Protein AF-A0A553K0U2-F1 (afdb_monomer_lite)

Structure (mmCIF, N/CA/C/O backbone):
data_AF-A0A553K0U2-F1
#
_entry.id   AF-A0A553K0U2-F1
#
loop_
_atom_site.group_PDB
_atom_site.id
_atom_site.type_symbol
_atom_site.label_atom_id
_atom_site.label_alt_id
_atom_site.label_comp_id
_atom_site.label_asym_id
_atom_site.label_entity_id
_atom_site.label_seq_id
_atom_site.pdbx_PDB_ins_code
_atom_site.Cartn_x
_atom_site.Cartn_y
_atom_site.Cartn_z
_atom_site.occupancy
_atom_site.B_iso_or_equiv
_atom_site.auth_seq_id
_atom_site.auth_comp_id
_atom_site.auth_asym_id
_atom_site.auth_atom_id
_atom_site.pdbx_PDB_model_num
ATOM 1 N N . MET A 1 1 ? 22.511 0.329 34.932 1.00 38.31 1 MET A N 1
ATOM 2 C CA . MET A 1 1 ? 21.228 0.863 34.434 1.00 38.31 1 MET A CA 1
ATOM 3 C C . MET A 1 1 ? 21.021 0.258 33.056 1.00 38.31 1 MET A C 1
ATOM 5 O O . MET A 1 1 ? 21.408 0.868 32.071 1.00 38.31 1 MET A O 1
ATOM 9 N N . ASP A 1 2 ? 20.537 -0.983 33.004 1.00 42.53 2 ASP A N 1
ATOM 10 C CA . ASP A 1 2 ? 20.109 -1.616 31.750 1.00 42.53 2 ASP A CA 1
ATOM 11 C C . ASP A 1 2 ? 18.735 -1.055 31.363 1.00 42.53 2 ASP A C 1
ATOM 13 O O . ASP A 1 2 ? 17.880 -0.925 32.249 1.00 42.53 2 ASP A O 1
ATOM 17 N N . PRO A 1 3 ? 18.478 -0.711 30.089 1.00 51.59 3 PRO A N 1
ATOM 18 C CA . PRO A 1 3 ? 17.140 -0.345 29.672 1.00 51.59 3 PRO A CA 1
ATOM 19 C C . PRO A 1 3 ? 16.285 -1.614 29.665 1.00 51.59 3 PRO A C 1
ATOM 21 O O . PRO A 1 3 ? 16.525 -2.553 28.911 1.00 51.59 3 PRO A O 1
ATOM 24 N N . SER A 1 4 ? 15.289 -1.633 30.548 1.00 48.44 4 SER A N 1
ATOM 25 C CA . SER A 1 4 ? 14.251 -2.656 30.607 1.00 48.44 4 SER A CA 1
ATOM 26 C C . SER A 1 4 ? 13.581 -2.783 29.234 1.00 48.44 4 SER A C 1
ATOM 28 O O . SER A 1 4 ? 12.882 -1.875 28.781 1.00 48.44 4 SER A O 1
ATOM 30 N N . SER A 1 5 ? 13.827 -3.900 28.549 1.00 47.72 5 SER A N 1
ATOM 31 C CA . SER A 1 5 ? 13.101 -4.281 27.346 1.00 47.72 5 SER A CA 1
ATOM 32 C C . SER A 1 5 ? 11.691 -4.708 27.753 1.00 47.72 5 SER A C 1
ATOM 34 O O . SER A 1 5 ? 11.472 -5.788 28.298 1.00 47.72 5 SER A O 1
ATOM 36 N N . SER A 1 6 ? 10.715 -3.830 27.518 1.00 56.56 6 SER A N 1
ATOM 37 C CA . SER A 1 6 ? 9.302 -4.196 27.619 1.00 56.56 6 SER A CA 1
ATOM 38 C C . SER A 1 6 ? 9.018 -5.335 26.627 1.00 56.56 6 SER A C 1
ATOM 40 O O . SER A 1 6 ? 9.394 -5.204 25.456 1.00 56.56 6 SER A O 1
ATOM 42 N N . PRO A 1 7 ? 8.401 -6.456 27.042 1.00 40.53 7 PRO A N 1
ATOM 43 C CA . PRO A 1 7 ? 8.108 -7.550 26.128 1.00 40.53 7 PRO A CA 1
ATOM 44 C C . PRO A 1 7 ? 7.135 -7.068 25.048 1.00 40.53 7 PRO A C 1
ATOM 46 O O . PRO A 1 7 ? 6.068 -6.528 25.346 1.00 40.53 7 PRO A O 1
ATOM 49 N N . ALA A 1 8 ? 7.518 -7.253 23.782 1.00 49.03 8 ALA A N 1
ATOM 50 C CA . ALA A 1 8 ? 6.635 -6.973 22.660 1.00 49.03 8 ALA A CA 1
ATOM 51 C C . ALA A 1 8 ? 5.374 -7.852 22.784 1.00 49.03 8 ALA A C 1
ATOM 53 O O . ALA A 1 8 ? 5.496 -9.046 23.075 1.00 49.03 8 ALA A O 1
ATOM 54 N N . PRO A 1 9 ? 4.167 -7.293 22.597 1.00 42.03 9 PRO A N 1
ATOM 55 C CA . PRO A 1 9 ? 2.935 -8.064 22.692 1.00 42.03 9 PRO A CA 1
ATOM 56 C C . PRO A 1 9 ? 2.954 -9.232 21.698 1.00 42.03 9 PRO A C 1
ATOM 58 O O . PRO A 1 9 ? 3.305 -9.065 20.530 1.00 42.03 9 PRO A O 1
ATOM 61 N N . THR A 1 10 ? 2.573 -10.424 22.161 1.00 41.22 10 THR A N 1
ATOM 62 C CA . THR A 1 10 ? 2.444 -11.607 21.306 1.00 41.22 10 THR A CA 1
ATOM 63 C C . THR A 1 10 ? 1.294 -11.393 20.329 1.00 41.22 10 THR A C 1
ATOM 65 O O . THR A 1 10 ? 0.134 -11.284 20.728 1.00 41.22 10 THR A O 1
ATOM 68 N N . LEU A 1 11 ? 1.622 -11.303 19.043 1.00 50.03 11 LEU A N 1
ATOM 69 C CA . LEU A 1 11 ? 0.630 -11.181 17.984 1.00 50.03 11 LEU A CA 1
ATOM 70 C C . LEU A 1 11 ? -0.130 -12.516 17.852 1.00 50.03 11 LEU A C 1
ATOM 72 O O . LEU A 1 11 ? 0.501 -13.573 17.937 1.00 50.03 11 LEU A O 1
ATOM 76 N N . PRO A 1 12 ? -1.468 -12.509 17.675 1.00 47.97 12 PRO A N 1
ATOM 77 C CA . PRO A 1 12 ? -2.212 -13.729 17.351 1.00 47.97 12 PRO A CA 1
ATOM 78 C C . PRO A 1 12 ? -1.646 -14.365 16.067 1.00 47.97 12 PRO A C 1
ATOM 80 O O . PRO A 1 12 ? -0.966 -13.655 15.325 1.00 47.97 12 PRO A O 1
ATOM 83 N N . PRO A 1 13 ? -1.929 -15.652 15.761 1.00 54.09 13 PRO A N 1
ATOM 84 C CA . PRO A 1 13 ? -1.572 -16.248 14.474 1.00 54.09 13 PRO A CA 1
ATOM 85 C C . PRO A 1 13 ? -2.080 -15.349 13.346 1.00 54.09 13 PRO A C 1
ATOM 87 O O . PRO A 1 13 ? -3.282 -15.259 13.088 1.00 54.09 13 PRO A O 1
ATOM 90 N N . GLY A 1 14 ? -1.157 -14.593 12.767 1.00 70.19 14 GLY A N 1
ATOM 91 C CA . GLY A 1 14 ? -1.439 -13.591 11.765 1.00 70.19 14 GLY A CA 1
ATOM 92 C C . GLY A 1 14 ? -1.294 -14.189 10.381 1.00 70.19 14 GLY A C 1
ATOM 93 O O . GLY A 1 14 ? -0.776 -15.288 10.191 1.00 70.19 14 GLY A O 1
ATOM 94 N N . ASP A 1 15 ? -1.727 -13.438 9.385 1.00 88.38 15 ASP A N 1
ATOM 95 C CA . ASP A 1 15 ? -1.318 -13.700 8.015 1.00 88.38 15 ASP A CA 1
ATOM 96 C C . ASP A 1 15 ? 0.038 -13.048 7.718 1.00 88.38 15 ASP A C 1
ATOM 98 O O . ASP A 1 15 ? 0.654 -12.400 8.572 1.00 88.38 15 ASP A O 1
ATOM 102 N N . LEU A 1 16 ? 0.472 -13.199 6.467 1.00 92.44 16 LEU A N 1
ATOM 103 C CA . LEU A 1 16 ? 1.669 -12.577 5.912 1.00 92.44 16 LEU A CA 1
ATOM 104 C C . LEU A 1 16 ? 1.815 -11.094 6.301 1.00 92.44 16 LEU A C 1
ATOM 106 O O . LEU A 1 16 ? 2.914 -10.638 6.590 1.00 92.44 16 LEU A O 1
ATOM 110 N N . TYR A 1 17 ? 0.714 -10.343 6.332 1.00 93.94 17 TYR A N 1
ATOM 111 C CA . TYR A 1 17 ? 0.730 -8.896 6.544 1.00 93.94 17 TYR A CA 1
ATOM 112 C C . TYR A 1 17 ? 0.807 -8.458 8.008 1.00 93.94 17 TYR A C 1
ATOM 114 O O . TYR A 1 17 ? 0.807 -7.260 8.292 1.00 93.94 17 TYR A O 1
ATOM 122 N N . THR A 1 18 ? 0.795 -9.409 8.942 1.00 92.75 18 THR A N 1
ATOM 123 C CA . THR A 1 18 ? 0.668 -9.127 10.378 1.00 92.75 18 THR A CA 1
ATOM 124 C C . THR A 1 18 ? 1.636 -9.909 11.254 1.00 92.75 18 THR A C 1
ATOM 126 O O . THR A 1 18 ? 1.744 -9.606 12.436 1.00 92.75 18 THR A O 1
ATOM 129 N N . THR A 1 19 ? 2.364 -10.874 10.693 1.00 92.56 19 THR A N 1
ATOM 130 C CA . THR A 1 19 ? 3.359 -11.672 11.415 1.00 92.56 19 THR A CA 1
ATOM 131 C C . THR A 1 19 ? 4.755 -11.225 10.992 1.00 92.56 19 THR A C 1
ATOM 133 O O . THR A 1 19 ? 5.044 -11.328 9.809 1.00 92.56 19 THR A O 1
ATOM 136 N N . PRO A 1 20 ? 5.628 -10.734 11.891 1.00 95.25 20 PRO A N 1
ATOM 137 C CA . PRO A 1 20 ? 6.997 -10.381 11.526 1.00 95.25 20 PRO A CA 1
ATOM 138 C C . PRO A 1 20 ? 7.831 -11.584 11.067 1.00 95.25 20 PRO A C 1
ATOM 140 O O . PRO A 1 20 ? 7.691 -12.681 11.608 1.00 95.25 20 PRO A O 1
ATOM 143 N N . GLY A 1 21 ? 8.772 -11.347 10.156 1.00 95.31 21 GLY A N 1
ATOM 144 C CA . GLY A 1 21 ? 9.749 -12.327 9.693 1.00 95.31 21 GLY A CA 1
ATOM 145 C C . GLY A 1 21 ? 9.770 -12.498 8.178 1.00 95.31 21 GLY A C 1
ATOM 146 O O . GLY A 1 21 ? 9.158 -11.737 7.433 1.00 95.31 21 GLY A O 1
ATOM 147 N N . TYR A 1 22 ? 10.526 -13.499 7.731 1.00 96.19 22 TYR A N 1
ATOM 148 C CA . TYR A 1 22 ? 10.517 -13.951 6.343 1.00 96.19 22 TYR A CA 1
ATOM 149 C C . TYR A 1 22 ? 9.405 -14.974 6.130 1.00 96.19 22 TYR A C 1
ATOM 151 O O . TYR A 1 22 ? 9.161 -15.830 6.985 1.00 96.19 22 TYR A O 1
ATOM 159 N N . HIS A 1 23 ? 8.767 -14.918 4.966 1.00 93.38 23 HIS A N 1
ATOM 160 C CA . HIS A 1 23 ? 7.709 -15.842 4.581 1.00 93.38 23 HIS A CA 1
ATOM 161 C C . HIS A 1 23 ? 7.894 -16.286 3.136 1.00 93.38 23 HIS A C 1
ATOM 163 O O . HIS A 1 23 ? 8.164 -15.464 2.264 1.00 93.38 23 HIS A O 1
ATOM 169 N N . SER A 1 24 ? 7.627 -17.562 2.871 1.00 93.94 24 SER A N 1
ATOM 170 C CA . SER A 1 24 ? 7.467 -18.075 1.512 1.00 93.94 24 SER A CA 1
ATOM 171 C C . SER A 1 24 ? 5.999 -18.438 1.303 1.00 93.94 24 SER A C 1
ATOM 173 O O . SER A 1 24 ? 5.474 -19.347 1.947 1.00 93.94 24 SER A O 1
ATOM 175 N N . VAL A 1 25 ? 5.299 -17.676 0.460 1.00 90.38 25 VAL A N 1
ATOM 176 C CA . VAL A 1 25 ? 3.852 -17.817 0.231 1.00 90.38 25 VAL A CA 1
ATOM 177 C C . VAL A 1 25 ? 3.575 -17.741 -1.265 1.00 90.38 25 VAL A C 1
ATOM 179 O O . VAL A 1 25 ? 3.954 -16.771 -1.921 1.00 90.38 25 VAL A O 1
ATOM 182 N N . ASN A 1 26 ? 2.891 -18.756 -1.806 1.00 89.88 26 ASN A N 1
ATOM 183 C CA . ASN A 1 26 ? 2.550 -18.876 -3.231 1.00 89.88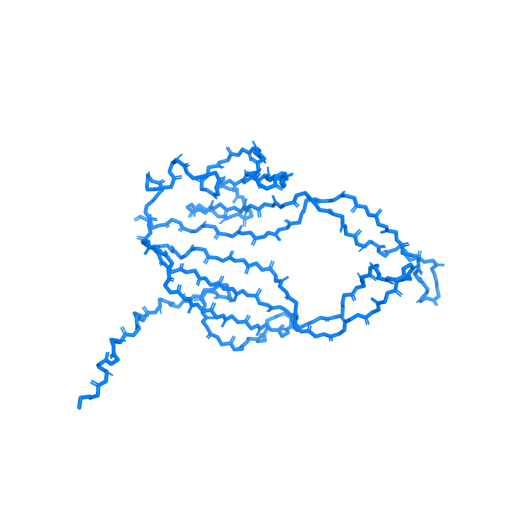 26 ASN A CA 1
ATOM 184 C C . ASN A 1 26 ? 3.766 -18.764 -4.175 1.00 89.88 26 ASN A C 1
ATOM 186 O O . ASN A 1 26 ? 3.680 -18.148 -5.237 1.00 89.88 26 ASN A O 1
ATOM 190 N N . GLY A 1 27 ? 4.907 -19.335 -3.772 1.00 90.00 27 GLY A N 1
ATOM 191 C CA . GLY A 1 27 ? 6.150 -19.306 -4.553 1.00 90.00 27 GLY A CA 1
ATOM 192 C C . GLY A 1 27 ? 6.828 -17.935 -4.602 1.00 90.00 27 GLY A C 1
ATOM 193 O O . GLY A 1 27 ? 7.603 -17.669 -5.518 1.00 90.00 27 GLY A O 1
ATOM 194 N N . ARG A 1 28 ? 6.506 -17.046 -3.658 1.00 94.12 28 ARG A N 1
ATOM 195 C CA . ARG A 1 28 ? 7.116 -15.723 -3.524 1.00 94.12 28 ARG A CA 1
ATOM 196 C C . ARG A 1 28 ? 7.690 -15.553 -2.130 1.00 94.12 28 ARG A C 1
ATOM 198 O O . ARG A 1 28 ? 7.091 -16.020 -1.163 1.00 94.12 28 ARG A O 1
ATOM 205 N N . GLU A 1 29 ? 8.803 -14.838 -2.060 1.00 97.69 29 GLU A N 1
ATOM 206 C CA . GLU A 1 29 ? 9.441 -14.464 -0.805 1.00 97.69 29 GLU A CA 1
ATOM 207 C C . GLU A 1 29 ? 8.917 -13.107 -0.343 1.00 97.69 29 GLU A C 1
ATOM 209 O O . GLU A 1 29 ? 8.776 -12.162 -1.127 1.00 97.69 29 GLU A O 1
ATOM 214 N N . TRP A 1 30 ? 8.633 -13.030 0.947 1.00 97.81 30 TRP A N 1
ATOM 215 C CA . TRP A 1 30 ? 8.073 -11.866 1.606 1.00 97.81 30 TRP A CA 1
ATOM 216 C C . TRP A 1 30 ? 8.815 -11.595 2.903 1.00 97.81 30 TRP A C 1
ATOM 218 O O . TRP A 1 30 ? 9.339 -12.515 3.534 1.00 97.81 30 TRP A O 1
ATOM 228 N N . PHE A 1 31 ? 8.804 -10.342 3.325 1.00 97.81 31 PHE A N 1
ATOM 229 C CA . PHE A 1 31 ? 9.381 -9.933 4.588 1.00 97.81 31 PHE A CA 1
ATOM 230 C C . PHE A 1 31 ? 8.453 -8.945 5.275 1.00 97.81 31 PHE A C 1
ATOM 232 O O . PHE A 1 31 ? 8.071 -7.945 4.677 1.00 97.81 31 PHE A O 1
ATOM 239 N N . THR A 1 32 ? 8.083 -9.229 6.518 1.00 98.19 32 THR A N 1
ATOM 240 C CA . THR A 1 32 ? 7.213 -8.360 7.308 1.00 98.19 32 THR A CA 1
ATOM 241 C C . THR A 1 32 ? 7.931 -7.904 8.569 1.00 98.19 32 THR A C 1
ATOM 243 O O . THR A 1 32 ? 8.561 -8.693 9.273 1.00 98.19 32 THR A O 1
ATOM 246 N N . GLN A 1 33 ? 7.813 -6.624 8.898 1.00 97.12 33 GLN A N 1
ATOM 247 C CA . GLN A 1 33 ? 8.272 -6.053 10.164 1.00 97.12 33 GLN A CA 1
ATOM 248 C C . GLN A 1 33 ? 7.150 -5.235 10.777 1.00 97.12 33 GLN A C 1
ATOM 250 O O . GLN A 1 33 ? 6.382 -4.629 10.040 1.00 97.12 33 GLN A O 1
ATOM 255 N N . CYS A 1 34 ? 7.055 -5.212 12.105 1.00 96.25 34 CYS A N 1
ATOM 256 C CA . CYS A 1 34 ? 6.030 -4.442 12.799 1.00 96.25 34 CYS A CA 1
ATOM 257 C C . CYS A 1 34 ? 6.640 -3.523 13.850 1.00 96.25 34 CYS A C 1
ATOM 259 O O . CYS A 1 34 ? 7.540 -3.916 14.593 1.00 96.25 34 CYS A O 1
ATOM 261 N N . GLU A 1 35 ? 6.077 -2.329 13.963 1.00 96.00 35 GLU A N 1
ATOM 262 C CA . GLU A 1 35 ? 6.453 -1.314 14.930 1.00 96.00 35 GLU A CA 1
ATOM 263 C C . GLU A 1 35 ? 5.226 -0.781 15.694 1.00 96.00 35 GLU A C 1
ATOM 265 O O . GLU A 1 35 ? 4.106 -0.763 15.164 1.00 96.00 35 GLU A O 1
ATOM 270 N N . PRO A 1 36 ? 5.394 -0.319 16.948 1.00 96.06 36 PRO A N 1
ATOM 271 C CA . PRO A 1 36 ? 4.379 0.493 17.608 1.00 96.06 36 PRO A CA 1
ATOM 272 C C . PRO A 1 36 ? 4.057 1.740 16.778 1.00 96.06 36 PRO A C 1
ATOM 274 O O . PRO A 1 36 ? 4.957 2.432 16.303 1.00 96.06 36 PRO A O 1
ATOM 277 N N . TYR A 1 37 ? 2.772 2.057 16.628 1.00 93.19 37 TYR A N 1
ATOM 278 C CA . TYR A 1 37 ? 2.328 3.223 15.874 1.00 93.19 37 TYR A CA 1
ATOM 279 C C . TYR A 1 37 ? 1.083 3.844 16.511 1.00 93.19 37 TYR A C 1
ATOM 281 O O . TYR A 1 37 ? -0.037 3.357 16.344 1.00 93.19 37 TYR A O 1
ATOM 289 N N . SER A 1 38 ? 1.271 4.966 17.211 1.00 91.50 38 SER A N 1
ATOM 290 C CA . SER A 1 38 ? 0.197 5.642 17.948 1.00 91.50 38 SER A CA 1
ATOM 291 C C . SER A 1 38 ? -0.525 4.662 18.897 1.00 91.50 38 SER A C 1
ATOM 293 O O . SER A 1 38 ? 0.119 4.060 19.750 1.00 91.50 38 SER A O 1
ATOM 295 N N . GLN A 1 39 ? -1.841 4.494 18.753 1.00 90.19 39 GLN A N 1
ATOM 296 C CA . GLN A 1 39 ? -2.682 3.593 19.550 1.00 90.19 39 GLN A CA 1
ATOM 297 C C . GLN A 1 39 ? -2.817 2.177 18.947 1.00 90.19 39 GLN A C 1
ATOM 299 O O . GLN A 1 39 ? -3.660 1.397 19.386 1.00 90.19 39 GLN A O 1
ATOM 304 N N . THR A 1 40 ? -2.024 1.832 17.927 1.00 92.19 40 THR A N 1
ATOM 305 C CA . THR A 1 40 ? -1.999 0.497 17.308 1.00 92.19 40 THR A CA 1
ATOM 306 C C . THR A 1 40 ? -0.561 0.022 17.060 1.00 92.19 40 THR A C 1
ATOM 308 O O . THR A 1 40 ? 0.410 0.658 17.469 1.00 92.19 40 THR A O 1
ATOM 311 N N . MET A 1 41 ? -0.413 -1.118 16.394 1.00 94.56 41 MET A N 1
ATOM 312 C CA . MET A 1 41 ? 0.827 -1.539 15.753 1.00 94.56 41 MET A CA 1
ATOM 313 C C . MET A 1 41 ? 0.651 -1.469 14.243 1.00 94.56 41 MET A C 1
ATOM 315 O O . MET A 1 41 ? -0.434 -1.742 13.718 1.00 94.56 41 MET A O 1
ATOM 319 N N . ARG A 1 42 ? 1.723 -1.103 13.551 1.00 97.00 42 ARG A N 1
ATOM 320 C CA . ARG A 1 42 ? 1.770 -1.062 12.096 1.00 97.00 42 ARG A CA 1
ATOM 321 C C . ARG A 1 42 ? 2.818 -2.046 11.612 1.00 97.00 42 ARG A C 1
ATOM 323 O O . ARG A 1 42 ? 3.887 -2.109 12.197 1.00 97.00 42 ARG A O 1
ATOM 330 N N . CYS A 1 43 ? 2.495 -2.799 10.572 1.00 97.56 43 CYS A N 1
ATOM 331 C CA . CYS A 1 43 ? 3.411 -3.724 9.928 1.00 97.56 43 CYS A CA 1
ATOM 332 C C . CYS A 1 43 ? 3.691 -3.279 8.497 1.00 97.56 43 CYS A C 1
ATOM 334 O O . CYS A 1 43 ? 2.757 -2.947 7.771 1.00 97.56 43 CYS A O 1
ATOM 336 N N . THR A 1 44 ? 4.954 -3.286 8.093 1.00 98.38 44 THR A N 1
ATOM 337 C CA . THR A 1 44 ? 5.388 -3.127 6.704 1.00 98.38 44 THR A CA 1
ATOM 338 C C . THR A 1 44 ? 5.659 -4.502 6.129 1.00 98.38 44 THR A C 1
ATOM 340 O O . THR A 1 44 ? 6.384 -5.275 6.750 1.00 98.38 44 THR A O 1
ATOM 343 N N . THR A 1 45 ? 5.083 -4.800 4.968 1.00 98.31 45 THR A N 1
ATOM 344 C CA . THR A 1 45 ? 5.367 -6.021 4.214 1.00 98.31 45 THR A CA 1
ATOM 345 C C . THR A 1 45 ? 6.024 -5.661 2.892 1.00 98.31 45 THR A C 1
ATOM 347 O O . THR A 1 45 ? 5.456 -4.915 2.090 1.00 98.31 45 THR A O 1
ATOM 350 N N . ASP A 1 46 ? 7.190 -6.246 2.658 1.00 98.25 46 ASP A N 1
ATOM 351 C CA . ASP A 1 46 ? 7.935 -6.207 1.411 1.00 98.25 46 ASP A CA 1
ATOM 352 C C . ASP A 1 46 ? 7.823 -7.546 0.675 1.00 98.25 46 ASP A C 1
ATOM 354 O O . ASP A 1 46 ? 7.641 -8.611 1.273 1.00 98.25 46 ASP A O 1
ATOM 358 N N . ILE A 1 47 ? 7.958 -7.492 -0.645 1.00 97.69 47 ILE A N 1
ATOM 359 C CA . ILE A 1 47 ? 8.000 -8.649 -1.534 1.00 97.69 47 ILE A CA 1
ATOM 360 C C . ILE A 1 47 ? 9.328 -8.674 -2.285 1.00 97.69 47 ILE A C 1
ATOM 362 O O . ILE A 1 47 ? 9.782 -7.650 -2.799 1.00 97.69 47 ILE A O 1
ATOM 366 N N . TRP A 1 48 ? 9.949 -9.846 -2.382 1.00 97.62 48 TRP A N 1
ATOM 367 C CA . TRP A 1 48 ? 11.116 -10.033 -3.234 1.00 97.62 48 TRP A CA 1
ATOM 368 C C . TRP A 1 48 ? 10.660 -10.205 -4.680 1.00 97.62 48 TRP A C 1
ATOM 370 O O . TRP A 1 48 ? 9.979 -11.176 -5.028 1.00 97.62 48 TRP A O 1
ATOM 380 N N . ALA A 1 49 ? 11.007 -9.252 -5.538 1.00 96.06 49 ALA A N 1
ATOM 381 C CA . ALA A 1 49 ? 10.567 -9.256 -6.924 1.00 96.06 49 ALA A CA 1
ATOM 382 C C . ALA A 1 49 ? 11.524 -8.491 -7.842 1.00 96.06 49 ALA A C 1
ATOM 384 O O . ALA A 1 49 ? 12.350 -7.683 -7.414 1.00 96.06 49 ALA A O 1
ATOM 385 N N . THR A 1 50 ? 11.360 -8.716 -9.143 1.00 94.75 50 THR A N 1
ATOM 386 C CA . THR A 1 50 ? 11.874 -7.811 -10.171 1.00 94.75 50 THR A CA 1
ATOM 387 C C . THR A 1 50 ? 10.775 -6.819 -10.533 1.00 94.75 50 THR A C 1
ATOM 389 O O . THR A 1 50 ? 9.734 -7.221 -11.049 1.00 94.75 50 THR A O 1
ATOM 392 N N . GLN A 1 51 ? 11.007 -5.531 -10.289 1.00 93.38 51 GLN A N 1
ATOM 393 C CA . GLN A 1 51 ? 10.148 -4.442 -10.751 1.00 93.38 51 GLN A CA 1
ATOM 394 C C . GLN A 1 51 ? 10.833 -3.681 -11.882 1.00 93.38 51 GLN A C 1
ATOM 396 O O . GLN A 1 51 ? 12.054 -3.544 -11.890 1.00 93.38 51 GLN A O 1
ATOM 401 N N . VAL A 1 52 ? 10.057 -3.180 -12.839 1.00 94.06 52 VAL A N 1
ATOM 402 C CA . VAL A 1 52 ? 10.569 -2.261 -13.860 1.00 94.06 52 VAL A CA 1
ATOM 403 C C . VAL A 1 52 ? 10.248 -0.843 -13.420 1.00 94.06 52 VAL A C 1
ATOM 405 O O . VAL A 1 52 ? 9.093 -0.525 -13.150 1.00 94.06 52 VAL A O 1
ATOM 408 N N . VAL A 1 53 ? 11.268 0.005 -13.344 1.00 93.25 53 VAL A N 1
ATOM 409 C CA . VAL A 1 53 ? 11.131 1.424 -12.996 1.00 93.25 53 VAL A CA 1
ATOM 410 C C . VAL A 1 53 ? 11.585 2.292 -14.159 1.00 93.25 53 VAL A C 1
ATOM 412 O O . VAL A 1 53 ? 12.409 1.868 -14.965 1.00 93.25 53 VAL A O 1
ATOM 415 N N . PHE A 1 54 ? 11.054 3.510 -14.249 1.00 93.31 54 PHE A N 1
ATOM 416 C CA . PHE A 1 54 ? 11.534 4.503 -15.203 1.00 93.31 54 PHE A CA 1
ATOM 417 C C . PHE A 1 54 ? 12.469 5.482 -14.490 1.00 93.31 54 PHE A C 1
ATOM 419 O O . PHE A 1 54 ? 12.015 6.321 -13.714 1.00 93.31 54 PHE A O 1
ATOM 426 N N . GLU A 1 55 ? 13.771 5.371 -14.741 1.00 92.50 55 GLU A N 1
ATOM 427 C CA . GLU A 1 55 ? 14.813 6.198 -14.125 1.00 92.50 55 GLU A CA 1
ATOM 428 C C . GLU A 1 55 ? 15.817 6.656 -15.181 1.00 92.50 55 GLU A C 1
ATOM 430 O O . GLU A 1 55 ? 16.178 5.906 -16.085 1.00 92.50 55 GLU A O 1
ATOM 435 N N . GLY A 1 56 ? 16.257 7.915 -15.095 1.00 91.19 56 GLY A N 1
ATOM 436 C CA . GLY A 1 56 ? 17.255 8.457 -16.024 1.00 91.19 56 GLY A CA 1
ATOM 437 C C . GLY A 1 56 ? 16.829 8.441 -17.499 1.00 91.19 56 GLY A C 1
ATOM 438 O O . GLY A 1 56 ? 17.685 8.408 -18.375 1.00 91.19 56 GLY A O 1
ATOM 439 N N . GLY A 1 57 ? 15.521 8.437 -17.784 1.00 93.38 57 GLY A N 1
ATOM 440 C CA . GLY A 1 57 ? 14.991 8.371 -19.149 1.00 93.38 57 GLY A CA 1
ATOM 441 C C . GLY A 1 57 ? 14.892 6.958 -19.737 1.00 93.38 57 GLY A C 1
ATOM 442 O O . GLY A 1 57 ? 14.540 6.828 -20.907 1.00 93.38 57 GLY A O 1
ATOM 443 N N . ALA A 1 58 ? 15.166 5.911 -18.954 1.00 94.00 58 ALA A N 1
ATOM 444 C CA . ALA A 1 58 ? 15.128 4.522 -19.401 1.00 94.00 58 ALA A CA 1
ATOM 445 C C . ALA A 1 58 ? 14.298 3.632 -18.465 1.00 94.00 58 ALA A C 1
ATOM 447 O O . ALA A 1 58 ? 14.121 3.927 -17.282 1.00 94.00 58 ALA A O 1
ATOM 448 N N . TYR A 1 59 ? 13.810 2.513 -19.002 1.00 94.44 59 TYR A N 1
ATOM 449 C CA . TYR A 1 59 ? 13.196 1.449 -18.212 1.00 94.44 59 TYR A CA 1
ATOM 450 C C . TYR A 1 59 ? 14.276 0.498 -17.697 1.00 94.44 59 TYR A C 1
ATOM 452 O O . TYR A 1 59 ? 15.048 -0.055 -18.478 1.00 94.44 59 TYR A O 1
ATOM 460 N N . VAL A 1 60 ? 14.332 0.316 -16.379 1.00 94.44 60 VAL A N 1
ATOM 461 C CA . VAL A 1 60 ? 15.369 -0.463 -15.697 1.00 94.44 60 VAL A CA 1
ATOM 462 C C . VAL A 1 60 ? 14.721 -1.523 -14.820 1.00 94.44 60 VAL A C 1
ATOM 464 O O . VAL A 1 60 ? 13.811 -1.235 -14.043 1.00 94.44 60 VAL A O 1
ATOM 467 N N . HIS A 1 61 ? 15.219 -2.753 -14.918 1.00 94.12 61 HIS A N 1
ATOM 468 C CA . HIS A 1 61 ? 14.817 -3.846 -14.040 1.00 94.12 61 HIS A CA 1
ATOM 469 C C . HIS A 1 61 ? 15.557 -3.740 -12.706 1.00 94.12 61 HIS A C 1
ATOM 471 O O . HIS A 1 61 ? 16.785 -3.792 -12.662 1.00 94.12 61 HIS A O 1
ATOM 477 N N . LYS A 1 62 ? 14.808 -3.633 -11.611 1.00 94.88 62 LYS A N 1
ATOM 478 C CA . LYS A 1 62 ? 15.321 -3.647 -10.243 1.00 94.88 62 LYS A CA 1
ATOM 479 C C . LYS A 1 62 ? 14.867 -4.907 -9.534 1.00 94.88 62 LYS A C 1
ATOM 481 O O . LYS A 1 62 ? 13.676 -5.111 -9.302 1.00 94.88 62 LYS A O 1
ATOM 486 N N . HIS A 1 63 ? 15.833 -5.741 -9.185 1.00 96.50 63 HIS A N 1
ATOM 487 C CA . HIS A 1 63 ? 15.615 -6.951 -8.411 1.00 96.50 63 HIS A CA 1
ATOM 488 C C . HIS A 1 63 ? 15.903 -6.682 -6.935 1.00 96.50 63 HIS A C 1
ATOM 490 O O . HIS A 1 63 ? 16.953 -6.125 -6.615 1.00 96.50 63 HIS A O 1
ATOM 496 N N . GLY A 1 64 ? 14.985 -7.057 -6.049 1.00 97.56 64 GLY A N 1
ATOM 497 C CA . GLY A 1 64 ? 15.180 -6.897 -4.612 1.00 97.56 64 GLY A CA 1
ATOM 498 C C . GLY A 1 64 ? 13.881 -6.899 -3.817 1.00 97.56 64 GLY A C 1
ATOM 499 O O . GLY A 1 64 ? 12.822 -7.262 -4.333 1.00 97.56 64 GLY A O 1
ATOM 500 N N . TRP A 1 65 ? 13.985 -6.475 -2.557 1.00 97.69 65 TRP A N 1
ATOM 501 C CA . TRP A 1 65 ? 12.842 -6.203 -1.690 1.00 97.69 65 TRP A CA 1
ATOM 502 C C . TRP A 1 65 ? 12.155 -4.910 -2.118 1.00 97.69 65 TRP A C 1
ATOM 504 O O . TRP A 1 65 ? 12.795 -3.863 -2.211 1.00 97.69 65 TRP A O 1
ATOM 514 N N . HIS A 1 66 ? 10.851 -4.996 -2.361 1.00 97.19 66 HIS A N 1
ATOM 515 C CA . HIS A 1 66 ? 10.008 -3.860 -2.708 1.00 97.19 66 HIS A CA 1
ATOM 516 C C . HIS A 1 66 ? 8.813 -3.785 -1.776 1.00 97.19 66 HIS A C 1
ATOM 518 O O . HIS A 1 66 ? 8.194 -4.806 -1.479 1.00 97.19 66 HIS A O 1
ATOM 524 N N . PHE A 1 67 ? 8.438 -2.565 -1.411 1.00 97.06 67 PHE A N 1
ATOM 525 C CA . PHE A 1 67 ? 7.245 -2.306 -0.621 1.00 97.06 67 PHE A CA 1
ATOM 526 C C . PHE A 1 67 ? 5.997 -2.901 -1.280 1.00 97.06 67 PHE A C 1
ATOM 528 O O . PHE A 1 67 ? 5.698 -2.604 -2.439 1.00 97.06 67 PHE A O 1
ATOM 535 N N . ASN A 1 68 ? 5.253 -3.711 -0.525 1.00 96.81 68 ASN A N 1
ATOM 536 C CA . ASN A 1 68 ? 3.939 -4.198 -0.931 1.00 96.81 68 ASN A CA 1
ATOM 537 C C . ASN A 1 68 ? 2.826 -3.409 -0.240 1.00 96.81 68 ASN A C 1
ATOM 539 O O . ASN A 1 68 ? 1.954 -2.865 -0.914 1.00 96.81 68 ASN A O 1
ATOM 543 N N . ASN A 1 69 ? 2.834 -3.348 1.096 1.00 97.62 69 ASN A N 1
ATOM 544 C CA . ASN A 1 69 ? 1.839 -2.584 1.845 1.00 97.62 69 ASN A CA 1
ATOM 545 C C . ASN A 1 69 ? 2.232 -2.316 3.302 1.00 97.62 69 ASN A C 1
ATOM 547 O O . ASN A 1 69 ? 3.073 -2.996 3.886 1.00 97.62 69 ASN A O 1
ATOM 551 N N . LEU A 1 70 ? 1.517 -1.366 3.908 1.00 97.56 70 LEU A N 1
ATOM 552 C CA . LEU A 1 70 ? 1.412 -1.202 5.356 1.00 97.56 70 LEU A CA 1
ATOM 553 C C . LEU A 1 70 ? 0.124 -1.852 5.869 1.00 97.56 70 LEU A C 1
ATOM 555 O O . LEU A 1 70 ? -0.908 -1.808 5.198 1.00 97.56 70 LEU A O 1
ATOM 559 N N . THR A 1 71 ? 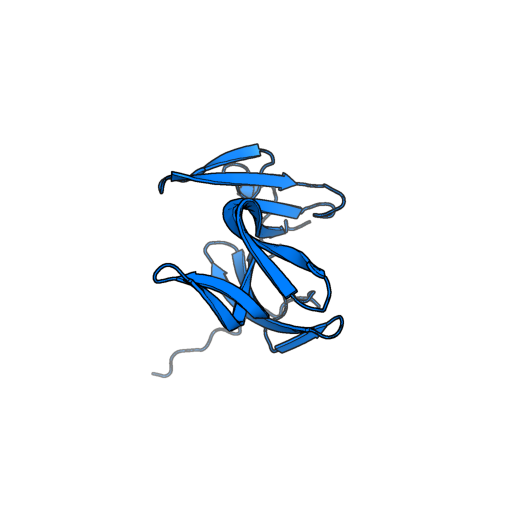0.152 -2.393 7.081 1.00 97.50 71 THR A N 1
ATOM 560 C CA . THR A 1 71 ? -1.021 -2.936 7.772 1.00 97.50 71 THR A CA 1
ATOM 561 C C . THR A 1 71 ? -1.132 -2.373 9.173 1.00 97.50 71 THR A C 1
ATOM 563 O O . THR A 1 71 ? -0.229 -2.545 9.981 1.00 97.50 71 THR A O 1
ATOM 566 N N . TYR A 1 72 ? -2.261 -1.754 9.492 1.00 96.88 72 TYR A N 1
ATOM 567 C CA . TYR A 1 72 ? -2.616 -1.358 10.849 1.00 96.88 72 TYR A CA 1
ATOM 568 C C . TYR A 1 72 ? -3.359 -2.510 11.526 1.00 96.88 72 TYR A C 1
ATOM 570 O O . TYR A 1 72 ? -4.415 -2.942 11.052 1.00 96.88 72 TYR A O 1
ATOM 578 N N . LEU A 1 73 ? -2.786 -3.023 12.614 1.00 95.06 73 LEU A N 1
ATOM 579 C CA . LEU A 1 73 ? -3.289 -4.203 13.313 1.00 95.06 73 LEU A CA 1
ATOM 580 C C . LEU A 1 73 ? -4.640 -3.948 14.008 1.00 95.06 73 LEU A C 1
ATOM 582 O O . LEU A 1 73 ? -4.941 -2.801 14.360 1.00 95.06 73 LEU A O 1
ATOM 586 N N . PRO A 1 74 ? -5.439 -5.010 14.258 1.00 94.00 74 PRO A N 1
ATOM 587 C CA . PRO A 1 74 ? -6.774 -4.926 14.861 1.00 94.00 74 PRO A CA 1
ATOM 588 C C . PRO A 1 74 ? -6.754 -4.648 16.372 1.00 94.00 74 PRO A C 1
ATOM 590 O O . PRO A 1 74 ? -7.383 -5.349 17.161 1.00 94.00 74 PRO A O 1
ATOM 593 N N . LEU A 1 75 ? -6.031 -3.607 16.787 1.00 92.94 75 LEU A N 1
ATOM 594 C CA . LEU A 1 75 ? -5.968 -3.143 18.176 1.00 92.94 75 LEU A CA 1
ATOM 595 C C . LEU A 1 75 ? -6.963 -2.007 18.454 1.00 92.94 75 LEU A C 1
ATOM 597 O O . LEU A 1 75 ? -7.373 -1.806 19.595 1.00 92.94 75 LEU A O 1
ATOM 601 N N . MET A 1 76 ? -7.398 -1.301 17.407 1.00 94.44 76 MET A N 1
ATOM 602 C CA . MET A 1 76 ? -8.321 -0.167 17.486 1.00 94.44 76 MET A CA 1
ATOM 603 C C . MET A 1 76 ? -9.687 -0.518 16.890 1.00 94.44 76 MET A C 1
ATOM 605 O O . MET A 1 76 ? -9.774 -1.213 15.878 1.00 94.44 76 MET A O 1
ATOM 609 N N . THR A 1 77 ? -10.764 -0.016 17.497 1.00 95.38 77 THR A N 1
ATOM 610 C CA . THR A 1 77 ? -12.134 -0.201 16.991 1.00 95.38 77 THR A CA 1
ATOM 611 C C . THR A 1 77 ? -12.389 0.673 15.766 1.00 95.38 77 THR A C 1
ATOM 613 O O . THR A 1 77 ? -11.734 1.697 15.579 1.00 95.38 77 THR A O 1
ATOM 616 N N . ARG A 1 78 ? -13.400 0.334 14.958 1.00 94.94 78 ARG A N 1
ATOM 617 C CA . ARG A 1 78 ? -13.824 1.182 13.829 1.00 94.94 78 ARG A CA 1
ATOM 618 C C . ARG A 1 78 ? -14.143 2.615 14.253 1.00 94.94 78 ARG A C 1
ATOM 620 O O . ARG A 1 78 ? -13.776 3.555 13.558 1.00 94.94 78 ARG A O 1
ATOM 627 N N . GLN A 1 79 ? -14.785 2.782 15.409 1.00 94.75 79 GLN A N 1
ATOM 628 C CA . GLN A 1 79 ? -15.127 4.105 15.928 1.00 94.75 79 GLN A CA 1
ATOM 629 C C . GLN A 1 79 ? -13.881 4.968 16.163 1.00 94.75 79 GLN A C 1
ATOM 631 O O . GLN A 1 79 ? -13.915 6.166 15.902 1.00 94.75 79 GLN A O 1
ATOM 636 N N . ALA A 1 80 ? -12.763 4.367 16.584 1.00 94.88 80 ALA A N 1
ATOM 637 C CA . ALA A 1 80 ? -11.499 5.079 16.758 1.00 94.88 80 ALA A CA 1
ATOM 638 C C . ALA A 1 80 ? -10.872 5.545 15.425 1.00 94.88 80 ALA A C 1
ATOM 640 O O . ALA A 1 80 ? -9.997 6.407 15.435 1.00 94.88 80 ALA A O 1
ATOM 641 N N . TRP A 1 81 ? -11.327 5.011 14.285 1.00 95.56 81 TRP A N 1
ATOM 642 C CA . TRP A 1 81 ? -10.855 5.360 12.941 1.00 95.56 81 TRP A CA 1
ATOM 643 C C . TRP A 1 81 ? -11.772 6.325 12.176 1.00 95.56 81 TRP A C 1
ATOM 645 O O . TRP A 1 81 ? -11.404 6.738 11.083 1.00 95.56 81 TRP A O 1
ATOM 655 N N . VAL A 1 82 ? -12.932 6.723 12.713 1.00 91.31 82 VAL A N 1
ATOM 656 C CA . VAL A 1 82 ? -13.957 7.481 11.958 1.00 91.31 82 VAL A CA 1
ATOM 657 C C . VAL A 1 82 ? -13.463 8.821 11.385 1.00 91.31 82 VAL A C 1
ATOM 659 O O . VAL A 1 82 ? -13.959 9.273 10.359 1.00 91.31 82 VAL A O 1
ATOM 662 N N . GLY A 1 83 ? -12.469 9.449 12.020 1.00 93.38 83 GLY A N 1
ATOM 663 C CA . GLY A 1 83 ? -11.841 10.686 11.538 1.00 93.38 83 GLY A CA 1
ATOM 664 C C . GLY A 1 83 ? -10.626 10.472 10.630 1.00 93.38 83 GLY A C 1
ATOM 665 O O . GLY A 1 83 ? -10.031 11.443 10.171 1.00 93.38 83 GLY A O 1
ATOM 666 N N . ASN A 1 84 ? -10.223 9.223 10.393 1.00 96.31 84 ASN A N 1
ATOM 667 C CA . ASN A 1 84 ? -9.061 8.882 9.587 1.00 96.31 84 ASN A CA 1
ATOM 668 C C . ASN A 1 84 ? -9.515 8.268 8.250 1.00 96.31 84 ASN A C 1
ATOM 670 O O . ASN A 1 84 ? -10.138 7.203 8.242 1.00 96.31 84 ASN A O 1
ATOM 674 N N . PRO A 1 85 ? -9.165 8.877 7.103 1.00 97.56 85 PRO A N 1
ATOM 675 C CA . PRO A 1 85 ? -9.655 8.438 5.799 1.00 97.56 85 PRO A CA 1
ATOM 676 C C . PRO A 1 85 ? -9.096 7.075 5.343 1.00 97.56 85 PRO A C 1
ATOM 678 O O . PRO A 1 85 ? -9.560 6.519 4.349 1.00 97.56 85 PRO A O 1
ATOM 681 N N . LEU A 1 86 ? -8.128 6.491 6.058 1.00 97.06 86 LEU A N 1
ATOM 682 C CA . LEU A 1 86 ? -7.685 5.107 5.844 1.00 97.06 86 LEU A CA 1
ATOM 683 C C . LEU A 1 86 ? -8.669 4.068 6.410 1.00 97.06 86 LEU A C 1
ATOM 685 O O . LEU A 1 86 ? -8.640 2.910 6.002 1.00 97.06 86 LEU A O 1
ATOM 689 N N . GLY A 1 87 ? -9.536 4.468 7.346 1.00 96.50 87 GLY A N 1
ATOM 690 C CA . GLY A 1 87 ? -10.528 3.600 7.988 1.00 96.50 87 GLY A CA 1
ATOM 691 C C . GLY A 1 87 ? -11.974 3.860 7.554 1.00 96.50 87 GLY A C 1
ATOM 692 O O . GLY A 1 87 ? -12.898 3.326 8.166 1.00 96.50 87 GLY A O 1
ATOM 693 N N . VAL A 1 88 ? -12.185 4.689 6.529 1.00 96.50 88 VAL A N 1
ATOM 694 C CA . VAL A 1 88 ? -13.512 5.078 6.034 1.00 96.50 88 VAL A CA 1
ATOM 695 C C . VAL A 1 88 ? -13.521 5.005 4.512 1.00 96.50 88 VAL A C 1
ATOM 697 O O . VAL A 1 88 ? -12.587 5.467 3.864 1.00 96.50 88 VAL A O 1
ATOM 700 N N . THR A 1 89 ? -14.573 4.426 3.929 1.00 97.56 89 THR A N 1
ATOM 701 C CA . THR A 1 89 ? -14.714 4.358 2.466 1.00 97.56 89 THR A CA 1
ATOM 702 C C . THR A 1 89 ? -14.823 5.760 1.871 1.00 97.56 89 THR A C 1
ATOM 704 O O . THR A 1 89 ? -15.621 6.569 2.339 1.00 97.56 89 THR A O 1
ATOM 707 N N . GLY A 1 90 ? -14.049 6.037 0.823 1.00 97.56 90 GLY A N 1
ATOM 708 C CA . GLY A 1 90 ? -14.071 7.326 0.140 1.00 97.56 90 GLY A CA 1
ATOM 709 C C . GLY A 1 90 ? -12.811 7.606 -0.671 1.00 97.56 90 GLY A C 1
ATOM 710 O O . GLY A 1 90 ? -11.877 6.808 -0.709 1.00 97.56 90 GLY A O 1
ATOM 711 N N . THR A 1 91 ? -12.782 8.772 -1.307 1.00 98.50 91 THR A N 1
ATOM 712 C CA . THR A 1 91 ? -11.625 9.299 -2.038 1.00 98.50 91 THR A CA 1
ATOM 713 C C . THR A 1 91 ? -11.213 10.615 -1.404 1.00 98.50 91 THR A C 1
ATOM 715 O O . THR A 1 91 ? -12.066 11.415 -1.025 1.00 98.50 91 THR A O 1
ATOM 718 N N . TRP A 1 92 ? -9.911 10.834 -1.264 1.00 98.12 92 TRP A N 1
ATOM 719 C CA . TRP A 1 92 ? -9.369 12.019 -0.607 1.00 98.12 92 TRP A CA 1
ATOM 720 C C . TRP A 1 92 ? -7.999 12.376 -1.177 1.00 98.12 92 TRP A C 1
ATOM 722 O O . TRP A 1 92 ? -7.336 11.550 -1.805 1.00 98.12 92 TRP A O 1
ATOM 732 N N . THR A 1 93 ? -7.574 13.612 -0.946 1.00 98.19 93 THR A N 1
ATOM 733 C CA . THR A 1 93 ? -6.230 14.078 -1.286 1.00 98.19 93 THR A CA 1
ATOM 734 C C . THR A 1 93 ? -5.490 14.368 0.007 1.00 98.19 93 THR A C 1
ATOM 736 O O . THR A 1 93 ? -6.031 15.039 0.888 1.00 98.19 93 THR A O 1
ATOM 739 N N . SER A 1 94 ? -4.279 13.838 0.150 1.00 96.12 94 SER A N 1
ATOM 740 C CA . SER A 1 94 ? -3.462 14.092 1.329 1.00 96.12 94 SER A CA 1
ATOM 741 C C . SER A 1 94 ? -2.872 15.497 1.319 1.00 96.12 94 SER A C 1
ATOM 743 O O . SER A 1 94 ? -2.837 16.166 0.287 1.00 96.12 94 SER A O 1
ATOM 745 N N . SER A 1 95 ? -2.396 15.953 2.478 1.00 96.19 95 SER A N 1
ATOM 746 C CA . SER A 1 95 ? -1.742 17.260 2.632 1.00 96.19 95 SER A CA 1
ATOM 747 C C . SER A 1 95 ? -0.583 17.471 1.657 1.00 96.19 95 SER A C 1
ATOM 749 O O . SER A 1 95 ? -0.354 18.583 1.198 1.00 96.19 95 SER A O 1
ATOM 751 N N . GLU A 1 96 ? 0.126 16.400 1.310 1.00 96.06 96 GLU A N 1
ATOM 752 C CA . GLU A 1 96 ? 1.222 16.394 0.342 1.00 96.06 96 GLU A CA 1
ATOM 753 C C . GLU A 1 96 ? 0.760 16.222 -1.121 1.00 96.06 96 GLU A C 1
ATOM 755 O O . GLU A 1 96 ? 1.574 15.981 -2.007 1.00 96.06 96 GLU A O 1
ATOM 760 N N . GLY A 1 97 ? -0.545 16.334 -1.385 1.00 96.75 97 GLY A N 1
ATOM 761 C CA . GLY A 1 97 ? -1.124 16.354 -2.730 1.00 96.75 97 GLY A CA 1
ATOM 762 C C . GLY A 1 97 ? -1.319 14.986 -3.383 1.00 96.75 97 GLY A C 1
ATOM 763 O O . GLY A 1 97 ? -1.614 14.923 -4.575 1.00 96.75 97 GLY A O 1
ATOM 764 N N . ARG A 1 98 ? -1.170 13.878 -2.644 1.00 97.56 98 ARG A N 1
ATOM 765 C CA . ARG A 1 98 ? -1.374 12.527 -3.195 1.00 97.56 98 ARG A CA 1
ATOM 766 C C . ARG A 1 98 ? -2.854 12.175 -3.176 1.00 97.56 98 ARG A C 1
ATOM 768 O O . ARG A 1 98 ? -3.531 12.420 -2.183 1.00 97.56 98 ARG A O 1
ATOM 775 N N . THR A 1 99 ? -3.351 11.583 -4.25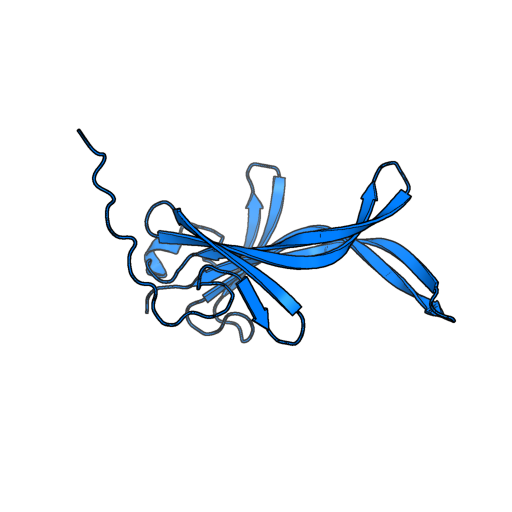3 1.00 98.44 99 THR A N 1
ATOM 776 C CA . THR A 1 99 ? -4.755 11.172 -4.367 1.00 98.44 99 THR A CA 1
ATOM 777 C C . THR A 1 99 ? -4.925 9.727 -3.904 1.00 98.44 99 THR A C 1
ATOM 779 O O . THR A 1 99 ? -4.168 8.842 -4.300 1.00 98.44 99 THR A O 1
ATOM 782 N N . TRP A 1 100 ? -5.922 9.493 -3.057 1.00 98.62 100 TRP A N 1
ATOM 783 C CA . TRP A 1 100 ? -6.159 8.237 -2.353 1.00 98.62 100 TRP A CA 1
ATOM 784 C C . TRP A 1 100 ? -7.598 7.771 -2.503 1.00 98.62 100 TRP A C 1
ATOM 786 O O . TRP A 1 100 ? -8.522 8.576 -2.615 1.00 98.62 100 TRP A O 1
ATOM 796 N N . ARG A 1 101 ? -7.798 6.459 -2.423 1.00 98.38 101 ARG A N 1
ATOM 797 C CA . ARG A 1 101 ? -9.112 5.823 -2.336 1.00 98.38 101 ARG A CA 1
ATOM 798 C C . ARG A 1 101 ? -9.079 4.740 -1.275 1.00 98.38 101 ARG A C 1
ATOM 800 O O . ARG A 1 101 ? -8.185 3.906 -1.303 1.00 98.38 101 ARG A O 1
ATOM 807 N N . THR A 1 102 ? -10.069 4.710 -0.398 1.00 98.50 102 THR A N 1
ATOM 808 C CA . THR A 1 102 ? -10.270 3.660 0.600 1.00 98.50 102 THR A CA 1
ATOM 809 C C . THR A 1 102 ? -11.586 2.944 0.328 1.00 98.50 102 THR A C 1
ATOM 811 O O . THR A 1 102 ? -12.599 3.583 0.046 1.00 98.50 102 THR A O 1
ATOM 814 N N . GLU A 1 103 ? -11.578 1.622 0.442 1.00 97.69 103 GLU A N 1
ATOM 815 C CA . GLU A 1 103 ? -12.771 0.775 0.455 1.00 97.69 103 GLU A CA 1
ATOM 816 C C . GLU A 1 103 ? -12.779 -0.056 1.739 1.00 97.69 103 GLU A C 1
ATOM 818 O O . GLU A 1 103 ? -11.718 -0.479 2.199 1.00 97.69 103 GLU A O 1
ATOM 823 N N . CYS A 1 104 ? -13.953 -0.282 2.326 1.00 97.19 104 CYS A N 1
ATOM 824 C CA . CYS A 1 104 ? -14.114 -1.048 3.559 1.00 97.19 104 CYS A CA 1
ATOM 825 C C . CYS A 1 104 ? -15.217 -2.093 3.410 1.00 97.19 104 CYS A C 1
ATOM 827 O O . CYS A 1 104 ? -16.176 -1.882 2.673 1.00 97.19 104 CYS A O 1
ATOM 829 N N . ASP A 1 105 ? -15.092 -3.193 4.151 1.00 95.12 105 ASP A N 1
ATOM 830 C CA . ASP A 1 105 ? -16.091 -4.269 4.222 1.00 95.12 105 ASP A CA 1
ATOM 831 C C . ASP A 1 105 ? -16.482 -4.871 2.857 1.00 95.12 105 ASP A C 1
ATOM 833 O O . ASP A 1 105 ? -17.597 -5.355 2.663 1.00 95.12 105 ASP A O 1
ATOM 837 N N . THR A 1 106 ? -15.548 -4.866 1.905 1.00 93.31 106 THR A N 1
ATOM 838 C CA . THR A 1 106 ? -15.693 -5.497 0.591 1.00 93.31 106 THR A CA 1
ATOM 839 C C . THR A 1 106 ? -15.167 -6.937 0.623 1.00 93.31 106 THR A C 1
ATOM 841 O O . THR A 1 106 ? -14.433 -7.316 1.543 1.00 93.31 106 THR A O 1
ATOM 844 N N . PRO A 1 107 ? -15.451 -7.765 -0.401 1.00 88.75 107 PRO A N 1
ATOM 845 C CA . PRO A 1 107 ? -14.830 -9.085 -0.521 1.00 88.75 107 PRO A CA 1
ATOM 846 C C . PRO A 1 107 ? -13.293 -9.051 -0.480 1.00 88.75 107 PRO A C 1
ATOM 848 O O . PRO A 1 107 ? -12.672 -9.998 -0.006 1.00 88.75 107 PRO A O 1
ATOM 851 N N . ALA A 1 108 ? -12.669 -7.956 -0.931 1.00 79.44 108 ALA A N 1
ATOM 852 C CA . ALA A 1 108 ? -11.218 -7.798 -0.901 1.00 79.44 108 ALA A CA 1
ATOM 853 C C . ALA A 1 108 ? -10.683 -7.502 0.511 1.00 79.44 108 ALA A C 1
ATOM 855 O O . ALA A 1 108 ? -9.580 -7.924 0.861 1.00 79.44 108 ALA A O 1
ATOM 856 N N . THR A 1 109 ? -11.436 -6.773 1.334 1.00 84.88 109 THR A N 1
ATOM 857 C CA . THR A 1 109 ? -11.011 -6.396 2.691 1.00 84.88 109 THR A CA 1
ATOM 858 C C . THR A 1 109 ? -11.429 -7.416 3.747 1.00 84.88 109 THR A C 1
ATOM 860 O O . THR A 1 109 ? -10.804 -7.481 4.803 1.00 84.88 109 THR A O 1
ATOM 863 N N . GLY A 1 110 ? -12.489 -8.185 3.478 1.00 84.44 110 GLY A N 1
ATOM 864 C CA . GLY A 1 110 ? -13.246 -8.894 4.503 1.00 84.44 110 GLY A CA 1
ATOM 865 C C . GLY A 1 110 ? -14.059 -7.930 5.376 1.00 84.44 110 GLY A C 1
ATOM 866 O O . GLY A 1 110 ? -13.950 -6.706 5.254 1.00 84.44 110 GLY A O 1
ATOM 867 N N . ARG A 1 111 ? -14.878 -8.484 6.275 1.00 87.19 111 ARG A N 1
ATOM 868 C CA . ARG A 1 111 ? -15.579 -7.706 7.308 1.00 87.19 111 ARG A CA 1
ATOM 869 C C . ARG A 1 111 ? -14.559 -7.152 8.307 1.00 87.19 111 ARG A C 1
ATOM 871 O O . ARG A 1 111 ? -13.620 -7.854 8.666 1.00 87.19 111 ARG A O 1
ATOM 878 N N . ASN A 1 112 ? -14.779 -5.933 8.797 1.00 90.88 112 ASN A N 1
ATOM 879 C CA . ASN A 1 112 ? -13.899 -5.247 9.751 1.00 90.88 112 ASN A CA 1
ATOM 880 C C . ASN A 1 112 ? -12.512 -4.897 9.196 1.00 90.88 112 ASN A C 1
ATOM 882 O O . ASN A 1 112 ? -11.533 -4.849 9.943 1.00 90.88 112 ASN A O 1
ATOM 886 N N . GLY A 1 113 ? -12.429 -4.604 7.901 1.00 94.62 113 GLY A N 1
ATOM 887 C CA . GLY A 1 113 ? -11.199 -4.126 7.291 1.00 94.62 113 GLY A CA 1
ATOM 888 C C . GLY A 1 113 ? -11.438 -3.060 6.236 1.00 94.62 113 GLY A C 1
ATOM 889 O O . GLY A 1 113 ? -12.519 -2.985 5.652 1.00 94.62 113 GLY A O 1
ATOM 890 N N . CYS A 1 114 ? -10.399 -2.271 5.981 1.00 97.69 114 CYS A N 1
ATOM 891 C CA . CYS A 1 114 ? -10.329 -1.329 4.873 1.00 97.69 114 CYS A CA 1
ATOM 892 C C . CYS A 1 114 ? -9.027 -1.513 4.096 1.00 97.69 114 CYS A C 1
ATOM 894 O O . CYS A 1 114 ? -7.983 -1.780 4.691 1.00 97.69 114 CYS A O 1
ATOM 896 N N . ARG A 1 115 ? -9.074 -1.336 2.776 1.00 97.94 115 ARG A N 1
ATOM 897 C CA . ARG A 1 115 ? -7.897 -1.216 1.912 1.00 97.94 115 ARG A CA 1
ATOM 898 C C . ARG A 1 115 ? -7.852 0.186 1.335 1.00 97.94 115 ARG A C 1
ATOM 900 O O . ARG A 1 115 ? -8.856 0.667 0.813 1.00 97.94 115 ARG A O 1
ATOM 907 N N . SER A 1 116 ? -6.681 0.806 1.384 1.00 98.19 116 SER A N 1
ATOM 908 C CA . SER A 1 116 ? -6.424 2.090 0.743 1.00 98.19 116 SER A CA 1
ATOM 909 C C . SER A 1 116 ? -5.440 1.936 -0.405 1.00 98.19 116 SER A C 1
ATOM 911 O O . SER A 1 116 ? -4.430 1.231 -0.306 1.00 98.19 116 SER A O 1
ATOM 913 N N . TYR A 1 117 ? -5.741 2.652 -1.475 1.00 98.25 117 TYR A N 1
ATOM 914 C CA . TYR A 1 117 ? -5.011 2.696 -2.723 1.00 98.25 117 TYR A CA 1
ATOM 915 C C . TYR A 1 117 ? -4.549 4.124 -2.974 1.00 98.25 117 TYR A C 1
ATOM 917 O O . TYR A 1 117 ? -5.281 5.074 -2.686 1.00 98.25 117 TYR A O 1
ATOM 925 N N . ILE A 1 118 ? -3.358 4.266 -3.533 1.00 98.19 118 ILE A N 1
ATOM 926 C CA . ILE A 1 118 ? -2.802 5.541 -3.974 1.00 98.19 118 ILE A CA 1
ATOM 927 C C . ILE A 1 118 ? -2.867 5.624 -5.498 1.00 98.19 118 ILE A C 1
ATOM 929 O O . ILE A 1 118 ? -2.578 4.648 -6.189 1.00 98.19 118 ILE A O 1
ATOM 933 N N . TRP A 1 119 ? -3.256 6.780 -6.025 1.00 98.12 119 TRP A N 1
ATOM 934 C CA . TRP A 1 119 ? -3.186 7.064 -7.453 1.00 98.12 119 TRP A CA 1
ATOM 935 C C . TRP A 1 119 ? -1.742 7.403 -7.804 1.00 98.12 119 TRP A C 1
ATOM 937 O O . TRP A 1 119 ? -1.216 8.427 -7.364 1.00 98.12 119 TRP A O 1
ATOM 947 N N . SER A 1 120 ? -1.081 6.518 -8.544 1.00 96.12 120 SER A N 1
ATOM 948 C CA . SER A 1 120 ? 0.344 6.638 -8.841 1.00 96.12 120 SER A CA 1
ATOM 949 C C . SER A 1 120 ? 0.652 6.243 -10.275 1.00 96.12 120 SER A C 1
ATOM 951 O O . SER A 1 120 ? -0.093 5.502 -10.915 1.00 96.12 120 SER A O 1
ATOM 953 N N . LYS A 1 121 ? 1.778 6.742 -10.778 1.00 94.88 121 LYS A N 1
ATOM 954 C CA . LYS A 1 121 ? 2.293 6.384 -12.091 1.00 94.88 121 LYS A CA 1
ATOM 955 C C . LYS A 1 121 ? 3.112 5.100 -11.972 1.00 94.88 121 LYS A C 1
ATOM 957 O O . LYS A 1 121 ? 4.141 5.082 -11.303 1.00 94.88 121 LYS A O 1
ATOM 962 N N . VAL A 1 122 ? 2.658 4.035 -12.619 1.00 94.00 122 VAL A N 1
ATOM 963 C CA . VAL A 1 122 ? 3.306 2.718 -12.641 1.00 94.00 122 VAL A CA 1
ATOM 964 C C . VAL A 1 122 ? 3.842 2.405 -14.030 1.00 94.00 122 VAL A C 1
ATOM 966 O O . VAL A 1 122 ? 3.357 2.948 -15.022 1.00 94.00 122 VAL A O 1
ATOM 969 N N . VAL A 1 123 ? 4.827 1.513 -14.115 1.00 95.00 123 VAL A N 1
ATOM 970 C CA . VAL A 1 123 ? 5.267 0.943 -15.392 1.00 95.00 123 VAL A CA 1
ATOM 971 C C . VAL A 1 123 ? 4.440 -0.307 -15.678 1.00 95.00 123 VAL A C 1
ATOM 973 O O . VAL A 1 123 ? 4.470 -1.262 -14.905 1.00 95.00 123 VAL A O 1
ATOM 976 N N . GLN A 1 124 ? 3.712 -0.305 -16.790 1.00 92.81 124 GLN A N 1
ATOM 977 C CA . GLN A 1 124 ? 3.061 -1.492 -17.336 1.00 92.81 124 GLN A CA 1
ATOM 978 C C . GLN A 1 124 ? 3.918 -2.085 -18.451 1.00 92.81 124 GLN A C 1
ATOM 980 O O . GLN A 1 124 ? 4.543 -1.353 -19.219 1.00 92.81 124 GLN A O 1
ATOM 985 N N . ALA A 1 125 ? 3.944 -3.414 -18.510 1.00 91.50 125 ALA A N 1
ATOM 986 C CA . ALA A 1 125 ? 4.623 -4.175 -19.545 1.00 91.50 125 ALA A CA 1
ATOM 987 C C . ALA A 1 125 ? 3.579 -4.755 -20.505 1.00 91.50 125 ALA A C 1
ATOM 989 O O . ALA A 1 125 ? 2.735 -5.548 -20.085 1.00 91.50 125 ALA A O 1
ATOM 990 N N . GLU A 1 126 ? 3.642 -4.387 -21.780 1.00 89.94 126 GLU A N 1
ATOM 991 C CA . GLU A 1 126 ? 2.787 -4.934 -22.832 1.00 89.94 126 GLU A CA 1
ATOM 992 C C . GLU A 1 126 ? 3.592 -5.948 -23.662 1.00 89.94 126 GLU A C 1
ATOM 994 O O . GLU A 1 126 ? 4.654 -5.612 -24.188 1.00 89.94 126 GLU A O 1
ATOM 999 N N . PRO A 1 127 ? 3.156 -7.215 -23.772 1.00 89.50 127 PRO A N 1
ATOM 1000 C CA . PRO A 1 127 ? 3.907 -8.222 -24.511 1.00 89.50 127 PRO A CA 1
ATOM 1001 C C . PRO A 1 127 ? 3.876 -7.934 -26.019 1.00 89.50 127 PRO A C 1
ATOM 1003 O O . PRO A 1 127 ? 2.813 -7.827 -26.622 1.00 89.50 127 PRO A O 1
ATOM 1006 N N . LEU A 1 128 ? 5.051 -7.898 -26.648 1.00 88.12 128 LEU A N 1
ATOM 1007 C CA . LEU A 1 128 ? 5.225 -7.708 -28.097 1.00 88.12 128 LEU A CA 1
ATOM 1008 C C . LEU A 1 128 ? 5.423 -9.032 -28.862 1.00 88.12 128 LEU A C 1
ATOM 1010 O O . LEU A 1 128 ? 5.733 -9.032 -30.054 1.00 88.12 128 LEU A O 1
ATOM 1014 N N . GLY A 1 129 ? 5.295 -10.169 -28.173 1.00 85.31 129 GLY A N 1
ATOM 1015 C CA . GLY A 1 129 ? 5.610 -11.496 -28.705 1.00 85.31 129 GLY A CA 1
ATOM 1016 C C . GLY A 1 129 ? 7.102 -11.845 -28.628 1.00 85.31 129 GLY A C 1
ATOM 1017 O O . GLY A 1 129 ? 7.963 -10.990 -28.419 1.00 85.31 129 GLY A O 1
ATOM 1018 N N . HIS A 1 130 ? 7.414 -13.140 -28.762 1.00 86.19 130 HIS A N 1
ATOM 1019 C CA . HIS A 1 130 ? 8.783 -13.685 -28.700 1.00 86.19 130 HIS A CA 1
ATOM 1020 C C . HIS A 1 130 ? 9.585 -13.265 -27.450 1.00 86.19 130 HIS A C 1
ATOM 1022 O O . HIS A 1 130 ? 10.790 -13.042 -27.523 1.00 86.19 130 HIS A O 1
ATOM 1028 N N . GLY A 1 131 ? 8.909 -13.130 -26.303 1.00 81.12 131 GLY A N 1
ATOM 1029 C CA . GLY A 1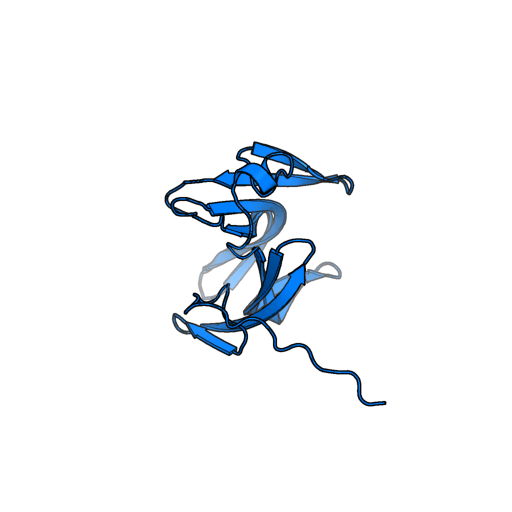 131 ? 9.536 -12.758 -25.029 1.00 81.12 131 GLY A CA 1
ATOM 1030 C C . GLY A 1 131 ? 9.928 -11.281 -24.901 1.00 81.12 131 GLY A C 1
ATOM 1031 O O . GLY A 1 131 ? 10.560 -10.918 -23.913 1.00 81.12 131 GLY A O 1
ATOM 1032 N N . ARG A 1 132 ? 9.561 -10.426 -25.865 1.00 86.00 132 ARG A N 1
ATOM 1033 C CA . ARG A 1 132 ? 9.772 -8.975 -25.785 1.00 86.00 132 ARG A CA 1
ATOM 1034 C C . ARG A 1 132 ? 8.588 -8.277 -25.126 1.00 86.00 132 ARG A C 1
ATOM 1036 O O . ARG A 1 132 ? 7.443 -8.696 -25.299 1.00 86.00 132 ARG A O 1
ATOM 1043 N N . TYR A 1 133 ? 8.880 -7.175 -24.445 1.00 89.56 133 TYR A N 1
ATOM 1044 C CA . TYR A 1 133 ? 7.894 -6.301 -23.817 1.00 89.56 133 TYR A CA 1
ATOM 1045 C C . TYR A 1 133 ? 8.117 -4.859 -24.267 1.00 89.56 133 TYR A C 1
ATOM 1047 O O . TYR A 1 133 ? 9.263 -4.427 -24.392 1.00 89.56 133 TYR A O 1
ATOM 1055 N N . ASP A 1 134 ? 7.024 -4.139 -24.498 1.00 92.31 134 ASP A N 1
ATOM 1056 C CA . ASP A 1 134 ? 7.003 -2.682 -24.470 1.00 92.31 134 ASP A CA 1
ATOM 1057 C C . ASP A 1 134 ? 6.704 -2.220 -23.045 1.00 92.31 134 ASP A C 1
ATOM 1059 O O . ASP A 1 134 ? 5.963 -2.882 -22.313 1.00 92.31 134 ASP A O 1
ATOM 1063 N N . TYR A 1 135 ? 7.272 -1.088 -22.647 1.00 93.62 135 TYR A N 1
ATOM 1064 C CA . TYR A 1 135 ? 7.061 -0.521 -21.322 1.00 93.62 135 TYR A CA 1
ATOM 1065 C C . TYR A 1 135 ? 6.474 0.874 -21.443 1.00 93.62 135 TYR A C 1
ATOM 1067 O O . TYR A 1 135 ? 7.008 1.743 -22.135 1.00 93.62 135 TYR A O 1
ATOM 1075 N N . GLN A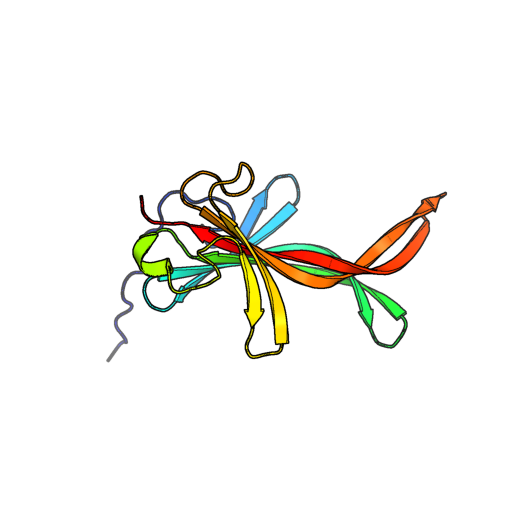 1 136 ? 5.384 1.108 -20.721 1.00 94.00 136 GLN A N 1
ATOM 1076 C CA . GLN A 1 136 ? 4.699 2.393 -20.716 1.00 94.00 136 GLN A CA 1
ATOM 1077 C C . GLN A 1 136 ? 4.342 2.799 -19.295 1.00 94.00 136 GLN A C 1
ATOM 1079 O O . GLN A 1 136 ? 3.947 1.978 -18.469 1.00 94.00 136 GLN A O 1
ATOM 1084 N N . GLN A 1 137 ? 4.461 4.091 -19.008 1.00 94.50 137 GLN A N 1
ATOM 1085 C CA . GLN A 1 137 ? 4.026 4.633 -17.730 1.00 94.50 137 GLN A CA 1
ATOM 1086 C C . GLN A 1 137 ? 2.537 4.981 -17.782 1.00 94.50 137 GLN A C 1
ATOM 1088 O O . GLN A 1 137 ? 2.124 5.768 -18.635 1.00 94.50 137 GLN A O 1
ATOM 1093 N N . ARG A 1 138 ? 1.745 4.462 -16.843 1.00 95.06 138 ARG A N 1
ATOM 1094 C CA . ARG A 1 138 ? 0.304 4.731 -16.735 1.00 95.06 138 ARG A CA 1
ATOM 1095 C C . ARG A 1 138 ? -0.084 5.071 -15.309 1.00 95.06 138 ARG A C 1
ATOM 1097 O O . ARG A 1 138 ? 0.565 4.631 -14.367 1.00 95.06 138 ARG A O 1
ATOM 1104 N N . TRP A 1 139 ? -1.113 5.893 -15.161 1.00 96.44 139 TRP A N 1
ATOM 1105 C CA . TRP A 1 139 ? -1.680 6.187 -13.853 1.00 96.44 139 TRP A CA 1
ATOM 110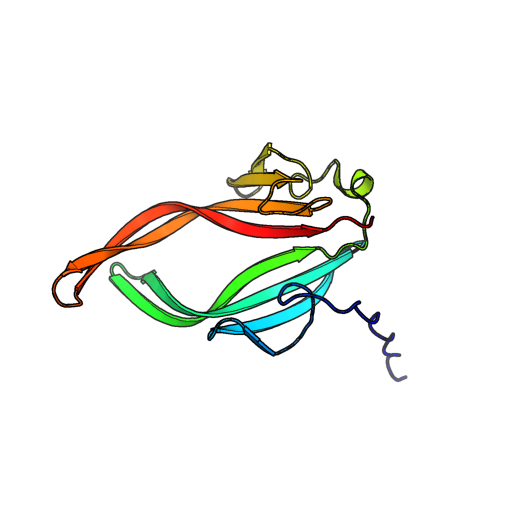6 C C . TRP A 1 139 ? -2.647 5.080 -13.449 1.00 96.44 139 TRP A C 1
ATOM 1108 O O . TRP A 1 139 ? -3.540 4.747 -14.221 1.00 96.44 139 TRP A O 1
ATOM 1118 N N . GLU A 1 140 ? -2.456 4.528 -12.256 1.00 96.88 140 GLU A N 1
ATOM 1119 C CA . GLU A 1 140 ? -3.248 3.424 -11.720 1.00 96.88 140 GLU A CA 1
ATOM 1120 C C . GLU A 1 140 ? -3.473 3.579 -10.213 1.00 96.88 140 GLU A C 1
ATOM 1122 O O . GLU A 1 140 ? -2.716 4.252 -9.503 1.00 96.88 140 GLU A O 1
ATOM 1127 N N . TRP A 1 141 ? -4.511 2.910 -9.708 1.00 97.31 141 TRP A N 1
ATOM 1128 C CA . TRP A 1 141 ? -4.735 2.753 -8.272 1.00 97.31 141 TRP A CA 1
ATOM 1129 C C . TRP A 1 141 ? -3.887 1.598 -7.742 1.00 97.31 141 TRP A C 1
ATOM 1131 O O . TRP A 1 141 ? -4.189 0.432 -7.986 1.00 97.31 141 TRP A O 1
ATOM 1141 N N . VAL A 1 142 ? -2.851 1.917 -6.971 1.00 96.81 142 VAL A N 1
ATOM 1142 C CA . VAL A 1 142 ? -1.926 0.934 -6.396 1.00 96.81 142 VAL A CA 1
ATOM 1143 C C . VAL A 1 142 ? -2.282 0.687 -4.938 1.00 96.81 142 VAL A C 1
ATOM 1145 O O . VAL A 1 142 ? -2.463 1.632 -4.173 1.00 96.81 142 VAL A O 1
ATOM 1148 N N . PHE A 1 143 ? -2.403 -0.579 -4.542 1.00 96.62 143 PHE A N 1
ATOM 1149 C CA . PHE A 1 143 ? -2.639 -0.953 -3.147 1.00 96.62 143 PHE A CA 1
ATOM 1150 C C . PHE A 1 143 ? -1.493 -0.463 -2.255 1.00 96.62 143 PHE A C 1
ATOM 1152 O O . PHE A 1 143 ? -0.334 -0.574 -2.634 1.00 96.62 143 PHE A O 1
ATOM 1159 N N . ASN A 1 144 ? -1.815 0.090 -1.082 1.00 97.62 144 ASN A N 1
ATOM 1160 C CA . ASN A 1 144 ? -0.804 0.667 -0.196 1.00 97.62 144 ASN A CA 1
ATOM 1161 C C . ASN A 1 144 ? -1.040 0.360 1.284 1.00 97.62 144 ASN A C 1
ATOM 1163 O O . ASN A 1 144 ? -0.080 0.104 2.004 1.00 97.62 144 ASN A O 1
ATOM 1167 N N . ASN A 1 145 ? -2.283 0.433 1.773 1.00 96.12 145 ASN A N 1
ATOM 1168 C CA . ASN A 1 145 ? -2.571 0.244 3.199 1.00 96.12 145 ASN A CA 1
ATOM 1169 C C . ASN A 1 145 ? -3.708 -0.739 3.428 1.00 96.12 145 ASN A C 1
ATOM 1171 O O . ASN A 1 145 ? -4.708 -0.711 2.715 1.00 96.12 145 ASN A O 1
ATOM 1175 N N . LEU A 1 146 ? -3.596 -1.514 4.499 1.00 96.69 146 LEU A N 1
ATOM 1176 C CA . LEU A 1 146 ? -4.668 -2.296 5.090 1.00 96.69 146 LEU A CA 1
ATOM 1177 C C . LEU A 1 146 ? -4.928 -1.785 6.511 1.00 96.69 146 LEU A C 1
ATOM 1179 O O . LEU A 1 146 ? -4.002 -1.674 7.306 1.00 96.69 146 LEU A O 1
ATOM 1183 N N . VAL A 1 147 ? -6.178 -1.508 6.862 1.00 97.12 147 VAL A N 1
ATOM 1184 C CA . VAL A 1 147 ? -6.597 -1.279 8.251 1.00 97.12 147 VAL A CA 1
ATOM 1185 C C . VAL A 1 147 ? -7.462 -2.451 8.674 1.00 97.12 147 VAL A C 1
ATOM 1187 O O . VAL A 1 147 ? -8.412 -2.790 7.973 1.00 97.12 147 VAL A O 1
ATOM 1190 N N . ARG A 1 148 ? -7.148 -3.070 9.812 1.00 95.25 148 ARG A N 1
ATOM 1191 C CA . ARG A 1 148 ? -8.005 -4.074 10.449 1.00 95.25 148 ARG A CA 1
ATOM 1192 C C . ARG A 1 148 ? -8.581 -3.489 11.722 1.00 95.25 148 ARG A C 1
ATOM 1194 O O . ARG A 1 148 ? -7.849 -2.911 12.518 1.00 95.25 148 ARG A O 1
ATOM 1201 N N . PHE A 1 149 ? -9.881 -3.645 11.924 1.00 95.56 149 PHE A N 1
ATOM 1202 C CA . PHE A 1 149 ? -10.534 -3.192 13.143 1.00 95.56 149 PHE A CA 1
ATOM 1203 C C . PHE A 1 149 ? -10.584 -4.315 14.169 1.00 95.56 149 PHE A C 1
ATOM 1205 O O . PHE A 1 149 ? -10.819 -5.477 13.833 1.00 95.56 149 PHE A O 1
ATOM 1212 N N . LYS A 1 150 ? -10.408 -3.943 15.435 1.00 92.81 150 LYS A N 1
ATOM 1213 C CA . LYS A 1 150 ? -10.775 -4.793 16.562 1.00 92.81 150 LYS A CA 1
ATOM 1214 C C . LYS A 1 150 ? -12.270 -5.112 16.462 1.00 92.81 150 LYS A C 1
ATOM 1216 O O . LYS A 1 150 ? -13.069 -4.192 16.259 1.00 92.81 150 LYS A O 1
ATOM 1221 N N . ALA A 1 151 ? -12.597 -6.401 16.558 1.00 83.44 151 ALA A N 1
ATOM 1222 C CA . ALA A 1 151 ? -13.971 -6.896 16.590 1.00 83.44 151 ALA A CA 1
ATOM 1223 C C . ALA A 1 151 ? -14.730 -6.396 17.827 1.00 83.44 151 ALA A C 1
ATOM 1225 O O . ALA A 1 151 ? -14.078 -6.185 18.879 1.00 83.44 151 ALA A O 1
#

Foldseek 3Di:
DDPDDDDDDDDDPDPQQGDADWDQDPNWIKGKDWDDDDQFIKIWMWTFDWFWDQDPNDTDTDTGTDTQAMETDARAALVVCPPPQQSDADWDADPVGWTKGKDACDPVQPHQKIWMWTFDWGWDWDDPPPPDTDIDTDTDTGTYYMYGHHD

Organism: NCBI:txid1689449

Sequence (151 aa):
MDPSSSPAPTLPPGDLYTTPGYHSVNGREWFTQCEPYSQTMRCTTDIWATQVVFEGGAYVHKHGWHFNNLTYLPLMTRQAWVGNPLGVTGTWTSSEGRTWRTECDTPATGRNGCRSYIWSKVVQAEPLGHGRYDYQQRWEWVFNNLVRFKA

Radius of gyration: 18.18 Å; chains: 1; bounding box: 37×37×63 Å

pLDDT: mean 90.23, std 13.99, range [38.31, 98.62]

Secondary structure (DSSP, 8-state):
-----PPPP---S--TTTS-EEEEETTEEEEEEEEEETTEEEEEEEEEEEEEEEETTEEEEEEEEEEEEEEE-TTS-GGGGTTSTTSSSEEEE-TTS-EEEEEESSTTT-TTEEEEEEEEEEEEEEEEETTEEEEEEEEEEEEEEEEE---